Protein AF-A0A0Q0B6E9-F1 (afdb_monomer_lite)

Secondary structure (DSSP, 8-state):
-PPPPGGGGSPPHHHHTT--HHHHHHHHHHHHHHHHHHHHHHHHHHHHHHHHHT-SS----HHHHHHHHHHHHHHHHHHHHHHHHHHHHHHHHHHHHHHHHHH--

Radius of gyration: 19.54 Å; chains: 1; bounding box: 45×26×57 Å

Structure (mmCIF, N/CA/C/O backbone):
data_AF-A0A0Q0B6E9-F1
#
_entry.id   AF-A0A0Q0B6E9-F1
#
loop_
_atom_site.group_PDB
_atom_site.id
_atom_site.type_symbol
_atom_site.label_atom_id
_atom_site.label_alt_id
_atom_site.label_comp_id
_atom_site.label_asym_id
_atom_site.label_entity_id
_atom_site.label_seq_id
_atom_site.pdbx_PDB_ins_code
_atom_site.Cartn_x
_atom_site.Cartn_y
_atom_site.Cartn_z
_atom_site.occupancy
_atom_site.B_iso_or_equiv
_atom_site.auth_seq_id
_atom_site.auth_comp_id
_atom_site.auth_asym_id
_atom_site.auth_atom_id
_atom_site.pdbx_PDB_model_num
ATOM 1 N N . MET A 1 1 ? -15.429 -16.776 -14.282 1.00 62.03 1 MET A N 1
ATOM 2 C CA . MET A 1 1 ? -14.690 -16.920 -13.007 1.00 62.03 1 MET A CA 1
ATOM 3 C C . MET A 1 1 ? -14.376 -15.514 -12.516 1.00 62.03 1 MET A C 1
ATOM 5 O O . MET A 1 1 ? -13.930 -14.721 -13.335 1.00 62.03 1 MET A O 1
ATOM 9 N N . LYS A 1 2 ? -14.700 -15.152 -11.268 1.00 82.06 2 LYS A N 1
ATOM 10 C CA . LYS A 1 2 ? -14.402 -13.808 -10.744 1.00 82.06 2 LYS A CA 1
ATOM 11 C C . LYS A 1 2 ? -12.917 -13.751 -10.375 1.00 82.06 2 LYS A C 1
ATOM 13 O O . LYS A 1 2 ? -12.482 -14.564 -9.566 1.00 82.06 2 LYS A O 1
ATOM 18 N N . VAL A 1 3 ? -12.165 -12.832 -10.973 1.00 84.88 3 VAL A N 1
ATOM 19 C CA . VAL A 1 3 ? -10.792 -12.515 -10.550 1.00 84.88 3 VAL A CA 1
ATOM 20 C C . VAL A 1 3 ? -10.891 -11.470 -9.444 1.00 84.88 3 VAL A C 1
ATOM 22 O O . VAL A 1 3 ? -11.673 -10.529 -9.567 1.00 84.88 3 VAL A O 1
ATOM 25 N N . MET A 1 4 ? -10.174 -11.688 -8.344 1.00 86.31 4 MET A N 1
ATOM 26 C CA . MET A 1 4 ? -10.097 -10.726 -7.246 1.00 86.31 4 MET A CA 1
ATOM 27 C C . MET A 1 4 ? -8.909 -9.797 -7.474 1.00 86.31 4 MET A C 1
ATOM 29 O O . MET A 1 4 ? -7.833 -10.255 -7.859 1.00 86.31 4 MET A O 1
ATOM 33 N N . ASN A 1 5 ? -9.106 -8.513 -7.203 1.00 87.00 5 ASN A N 1
ATOM 34 C CA . ASN A 1 5 ? -8.052 -7.509 -7.203 1.00 87.00 5 ASN A CA 1
ATOM 35 C C . ASN A 1 5 ? -7.442 -7.400 -5.799 1.00 87.00 5 ASN A C 1
ATOM 37 O O . ASN A 1 5 ? -8.026 -7.847 -4.814 1.00 87.00 5 ASN A O 1
ATOM 41 N N . TRP A 1 6 ? -6.283 -6.754 -5.675 1.00 87.25 6 TRP A N 1
ATOM 42 C CA . TRP A 1 6 ? -5.608 -6.589 -4.381 1.00 87.25 6 TRP A CA 1
ATOM 43 C C . TRP A 1 6 ? -6.485 -5.922 -3.315 1.00 87.25 6 TRP A C 1
ATOM 45 O O . TRP A 1 6 ? -6.484 -6.354 -2.166 1.00 87.25 6 TRP A O 1
ATOM 55 N N . CYS A 1 7 ? -7.290 -4.928 -3.697 1.00 89.81 7 CYS A N 1
ATOM 56 C CA . CYS A 1 7 ? -8.207 -4.260 -2.773 1.00 89.81 7 CYS A CA 1
ATOM 57 C C . CYS A 1 7 ? -9.331 -5.178 -2.266 1.00 89.81 7 CYS A C 1
ATOM 59 O O . CYS A 1 7 ? -9.826 -4.961 -1.164 1.00 89.81 7 CYS A O 1
ATOM 61 N N . ASP A 1 8 ? -9.710 -6.221 -3.016 1.00 90.00 8 ASP A N 1
ATOM 62 C CA . ASP A 1 8 ? -10.716 -7.197 -2.571 1.00 90.00 8 ASP A CA 1
ATOM 63 C C . ASP A 1 8 ? -10.206 -8.078 -1.416 1.00 90.00 8 ASP A C 1
ATOM 65 O O . ASP A 1 8 ? -11.003 -8.724 -0.735 1.00 90.00 8 ASP A O 1
ATOM 69 N N . LEU A 1 9 ? -8.885 -8.120 -1.202 1.00 90.06 9 LEU A N 1
ATOM 70 C CA . LEU A 1 9 ? -8.239 -8.863 -0.116 1.00 90.06 9 LEU A CA 1
ATOM 71 C C . LEU A 1 9 ? -8.160 -8.063 1.190 1.00 90.06 9 LEU A C 1
ATOM 73 O O . LEU A 1 9 ? -7.749 -8.609 2.214 1.00 90.06 9 LEU A O 1
ATOM 77 N N . LEU A 1 10 ? -8.517 -6.778 1.164 1.00 93.62 10 LEU A N 1
ATOM 78 C CA . LEU A 1 10 ? -8.495 -5.932 2.350 1.00 93.62 10 LEU A CA 1
ATOM 79 C C . LEU A 1 10 ? -9.682 -6.241 3.267 1.00 93.62 10 LEU A C 1
ATOM 81 O O . LEU A 1 10 ? -10.766 -6.631 2.823 1.00 93.62 10 LEU A O 1
ATOM 85 N N . ILE A 1 11 ? -9.471 -6.037 4.568 1.00 93.19 11 ILE A N 1
ATOM 86 C CA . ILE A 1 11 ? -10.537 -6.147 5.564 1.00 93.19 11 ILE A CA 1
ATOM 87 C C . ILE A 1 11 ? -11.663 -5.155 5.242 1.00 93.19 11 ILE A C 1
ATOM 89 O O . ILE A 1 11 ? -11.425 -4.011 4.851 1.00 93.19 11 ILE A O 1
ATOM 93 N N . LYS A 1 12 ? -12.91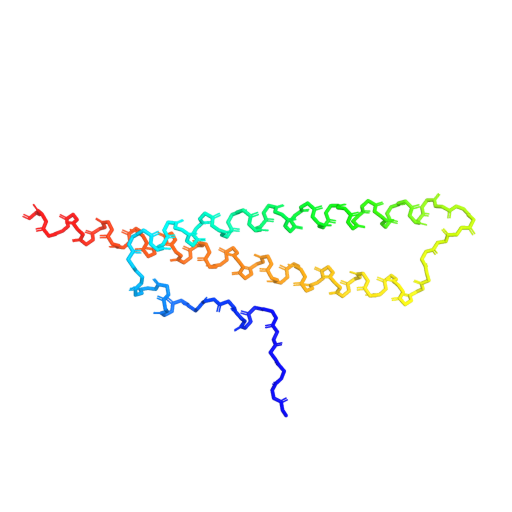0 -5.606 5.388 1.00 93.44 12 LYS A N 1
ATOM 94 C CA . LYS A 1 12 ? -14.093 -4.810 5.056 1.00 93.44 12 LYS A CA 1
ATOM 95 C C . LYS A 1 12 ? -14.528 -3.956 6.238 1.00 93.44 12 LYS A C 1
ATOM 97 O O . LYS A 1 12 ? -14.396 -4.358 7.391 1.00 93.44 12 LYS A O 1
ATOM 102 N N . ARG A 1 13 ? -15.183 -2.832 5.940 1.00 91.50 13 ARG A N 1
ATOM 103 C CA . ARG A 1 13 ? -15.749 -1.909 6.938 1.00 91.50 13 ARG A CA 1
ATOM 104 C C . ARG A 1 13 ? -16.595 -2.595 8.007 1.00 91.50 13 ARG A C 1
ATOM 106 O O . ARG A 1 13 ? -16.509 -2.259 9.183 1.00 91.50 13 ARG A O 1
ATOM 113 N N . GLU A 1 14 ? -17.431 -3.537 7.584 1.00 93.19 14 GLU A N 1
ATOM 114 C CA . GLU A 1 14 ? -18.341 -4.275 8.465 1.00 93.19 14 GLU A CA 1
ATOM 115 C C . GLU A 1 14 ? -17.599 -5.132 9.492 1.00 93.19 14 GLU A C 1
ATOM 117 O O . GLU A 1 14 ? -18.115 -5.357 10.587 1.00 93.19 14 GLU A O 1
ATOM 122 N N . ASP A 1 15 ? -16.403 -5.600 9.142 1.00 94.88 15 ASP A N 1
ATOM 123 C CA . ASP A 1 15 ? -15.559 -6.401 10.019 1.00 94.88 15 ASP A CA 1
ATOM 124 C C . ASP A 1 15 ? -14.728 -5.494 10.930 1.00 94.88 15 ASP A C 1
ATOM 126 O O . ASP A 1 15 ? -14.683 -5.740 12.133 1.00 94.88 15 ASP A O 1
ATOM 130 N N . ILE A 1 16 ? -14.199 -4.380 10.403 1.00 95.06 16 ILE A N 1
ATOM 131 C CA . ILE A 1 16 ? -13.526 -3.332 11.196 1.00 95.06 16 ILE A CA 1
ATOM 132 C C . ILE A 1 16 ? -14.443 -2.825 12.319 1.00 95.06 16 ILE A C 1
ATOM 134 O O . ILE A 1 16 ? -14.026 -2.717 13.467 1.00 95.06 16 ILE A O 1
ATOM 138 N N . ALA A 1 17 ? -15.722 -2.575 12.026 1.00 93.38 17 ALA A N 1
ATOM 139 C CA . ALA A 1 17 ? -16.681 -2.052 13.002 1.00 93.38 17 ALA A CA 1
ATOM 140 C C . ALA A 1 17 ? -16.951 -2.986 14.202 1.00 93.38 17 ALA A C 1
ATOM 142 O O . ALA A 1 17 ? -17.543 -2.550 15.191 1.00 93.38 17 ALA A O 1
ATOM 143 N N . LYS A 1 18 ? -16.563 -4.265 14.108 1.00 94.75 18 LYS A N 1
ATOM 144 C CA . LYS A 1 18 ? -16.739 -5.278 15.161 1.00 94.75 18 LYS A CA 1
ATOM 145 C C . LYS A 1 18 ? -15.462 -5.524 15.971 1.00 94.75 18 LYS A C 1
ATOM 147 O O . LYS A 1 18 ? -15.515 -6.297 16.924 1.00 94.75 18 LYS A O 1
ATOM 152 N N . MET A 1 19 ? -14.338 -4.920 15.585 1.00 95.81 19 MET A N 1
ATOM 153 C CA . MET A 1 19 ? -13.052 -5.109 16.254 1.00 95.81 19 MET A CA 1
ATOM 154 C C . MET A 1 19 ? -13.015 -4.396 17.611 1.00 95.81 19 MET A C 1
ATOM 156 O O . MET A 1 19 ? -13.665 -3.369 17.815 1.00 95.81 19 MET A O 1
ATOM 160 N N . ASP A 1 20 ? -12.242 -4.954 18.541 1.00 95.81 20 ASP A N 1
ATOM 161 C CA . ASP A 1 20 ? -11.894 -4.297 19.799 1.00 95.81 20 ASP A CA 1
ATOM 162 C C . ASP A 1 20 ? -10.855 -3.176 19.590 1.00 95.81 20 ASP A C 1
ATOM 164 O O . ASP A 1 20 ? -10.294 -3.010 18.505 1.00 95.81 20 ASP A O 1
ATOM 168 N N . ALA A 1 21 ? -10.612 -2.384 20.637 1.00 93.88 21 ALA A N 1
ATOM 169 C CA . ALA A 1 21 ? -9.732 -1.220 20.563 1.00 93.88 21 ALA A CA 1
ATOM 170 C C . ALA A 1 21 ? -8.272 -1.574 20.227 1.00 93.88 21 ALA A C 1
ATOM 172 O O . ALA A 1 21 ? -7.657 -0.856 19.440 1.00 93.88 21 ALA A O 1
ATOM 173 N N . ASP A 1 22 ? -7.739 -2.672 20.769 1.00 95.38 22 ASP A N 1
ATOM 174 C CA . ASP A 1 22 ? -6.349 -3.084 20.538 1.00 95.38 22 ASP A CA 1
ATOM 175 C C . ASP A 1 22 ? -6.174 -3.560 19.090 1.00 95.38 22 ASP A C 1
ATOM 177 O O . ASP A 1 22 ? -5.209 -3.212 18.410 1.00 95.38 22 ASP A O 1
ATOM 181 N N . SER A 1 23 ? -7.159 -4.300 18.580 1.00 96.50 23 SER A N 1
ATOM 182 C CA . SER A 1 23 ? -7.214 -4.720 17.182 1.00 96.50 23 SER A CA 1
ATOM 183 C C . SER A 1 23 ? -7.288 -3.529 16.216 1.00 96.50 23 SER A C 1
ATOM 185 O O . SER A 1 23 ? -6.619 -3.533 15.182 1.00 96.50 23 SER A O 1
ATOM 187 N N . LEU A 1 24 ? -8.073 -2.495 16.536 1.00 95.50 24 LEU A N 1
ATOM 188 C CA . LEU A 1 24 ? -8.181 -1.282 15.713 1.00 95.50 24 LEU A CA 1
ATOM 189 C C . LEU A 1 24 ? -6.883 -0.462 15.699 1.00 95.50 24 LEU A C 1
ATOM 191 O O . LEU A 1 24 ? -6.488 0.045 14.644 1.00 95.50 24 LEU A O 1
ATOM 195 N N . ASP A 1 25 ? -6.203 -0.360 16.841 1.00 94.44 25 ASP A N 1
ATOM 196 C CA . ASP A 1 25 ? -4.894 0.292 16.949 1.00 94.44 25 ASP A CA 1
ATOM 197 C C . ASP A 1 25 ? -3.828 -0.459 16.135 1.00 94.44 25 ASP A C 1
ATOM 199 O O . ASP A 1 25 ? -3.082 0.138 15.350 1.00 94.44 25 ASP A O 1
ATOM 203 N N . ALA A 1 26 ? -3.833 -1.794 16.221 1.00 96.00 26 ALA A N 1
ATOM 204 C CA . ALA A 1 26 ? -2.954 -2.651 15.435 1.00 96.00 26 ALA A CA 1
ATOM 205 C C . ALA A 1 26 ? -3.204 -2.517 13.923 1.00 96.00 26 ALA A C 1
ATOM 207 O O . ALA A 1 26 ? -2.245 -2.449 13.150 1.00 96.00 26 ALA A O 1
ATOM 208 N N . VAL A 1 27 ? -4.470 -2.446 13.487 1.00 95.88 27 VAL A N 1
ATOM 209 C CA . VAL A 1 27 ? -4.823 -2.210 12.075 1.00 95.88 27 VAL A CA 1
ATOM 210 C C . VAL A 1 27 ? -4.299 -0.857 11.610 1.00 95.88 27 VAL A C 1
ATOM 212 O O . VAL A 1 27 ? -3.630 -0.808 10.581 1.00 95.88 27 VAL A O 1
ATOM 215 N N . THR A 1 28 ? -4.542 0.207 12.378 1.00 94.31 28 THR A N 1
ATOM 216 C CA . THR A 1 28 ? -4.092 1.570 12.046 1.00 94.31 28 THR A CA 1
ATOM 217 C C . THR A 1 28 ? -2.570 1.612 11.883 1.00 94.31 28 THR A C 1
ATOM 219 O O . THR A 1 28 ? -2.060 1.981 10.821 1.00 94.31 28 THR A O 1
ATOM 222 N N . SER A 1 29 ? -1.842 1.092 12.875 1.00 94.38 29 SER A N 1
ATOM 223 C CA . SER A 1 29 ? -0.376 1.009 12.859 1.00 94.38 29 SER A CA 1
ATOM 224 C C . SER A 1 29 ? 0.152 0.189 11.676 1.00 94.38 29 SER A C 1
ATOM 226 O O . SER A 1 29 ? 1.123 0.567 11.012 1.00 94.38 29 SER A O 1
ATOM 228 N N . ALA A 1 30 ? -0.494 -0.942 11.373 1.00 96.00 30 ALA A N 1
ATOM 229 C CA . ALA A 1 30 ? -0.124 -1.769 10.234 1.00 96.00 30 ALA A CA 1
ATOM 230 C C . ALA A 1 30 ? -0.352 -1.026 8.912 1.00 96.00 30 ALA A C 1
ATOM 232 O O . ALA A 1 30 ? 0.537 -1.027 8.060 1.00 96.00 30 ALA A O 1
ATOM 233 N N . THR A 1 31 ? -1.500 -0.368 8.732 1.00 95.38 31 THR A N 1
ATOM 234 C CA . THR A 1 31 ? -1.800 0.378 7.504 1.00 95.38 31 THR A CA 1
ATOM 235 C C . THR A 1 31 ? -0.808 1.512 7.261 1.00 95.38 31 THR A C 1
ATOM 237 O O . THR A 1 31 ? -0.273 1.596 6.158 1.00 95.38 31 THR A O 1
ATOM 240 N N . GLU A 1 32 ? -0.451 2.302 8.277 1.00 93.44 32 GLU A N 1
ATOM 241 C CA . GLU A 1 32 ? 0.537 3.386 8.154 1.00 93.44 32 GLU A CA 1
ATOM 242 C C . GLU A 1 32 ? 1.934 2.866 7.774 1.00 93.44 32 GLU A C 1
ATOM 244 O O . GLU A 1 32 ? 2.586 3.378 6.855 1.00 93.44 32 GLU A O 1
ATOM 249 N N . SER A 1 33 ? 2.385 1.795 8.437 1.00 95.75 33 SER A N 1
ATOM 250 C CA . SER A 1 33 ? 3.675 1.160 8.147 1.00 95.75 33 SER A CA 1
ATOM 251 C C . SER A 1 33 ? 3.735 0.612 6.715 1.00 95.75 33 SER A C 1
ATOM 253 O O . SER A 1 33 ? 4.728 0.797 5.998 1.00 95.75 33 SER A O 1
ATOM 255 N N . ARG A 1 34 ? 2.657 -0.041 6.259 1.00 95.38 34 ARG A N 1
ATOM 256 C CA . ARG A 1 34 ? 2.570 -0.589 4.898 1.00 95.38 34 ARG A CA 1
ATOM 257 C C . ARG A 1 34 ? 2.464 0.509 3.846 1.00 95.38 34 ARG A C 1
ATOM 259 O O . ARG A 1 34 ? 3.160 0.407 2.839 1.00 95.38 34 ARG A O 1
ATOM 266 N N . LEU A 1 35 ? 1.692 1.567 4.090 1.00 96.25 35 LEU A N 1
ATOM 267 C CA . LEU A 1 35 ? 1.611 2.735 3.208 1.00 96.25 35 LEU A CA 1
ATOM 268 C C . LEU A 1 35 ? 2.981 3.383 3.010 1.00 96.25 35 LEU A C 1
ATOM 270 O O . LEU A 1 35 ? 3.393 3.616 1.876 1.00 96.25 35 LEU A O 1
ATOM 274 N N . THR A 1 36 ? 3.722 3.585 4.100 1.00 95.88 36 THR A N 1
ATOM 275 C CA . THR A 1 36 ? 5.085 4.134 4.053 1.00 95.88 36 THR A CA 1
ATOM 276 C C . THR A 1 36 ? 6.017 3.242 3.229 1.00 95.88 36 THR A C 1
ATOM 278 O O . THR A 1 36 ? 6.753 3.719 2.366 1.00 95.88 36 THR A O 1
ATOM 281 N N . THR A 1 37 ? 5.949 1.925 3.443 1.00 96.56 37 THR A N 1
ATOM 282 C CA . THR A 1 37 ? 6.757 0.951 2.691 1.00 96.56 37 THR A C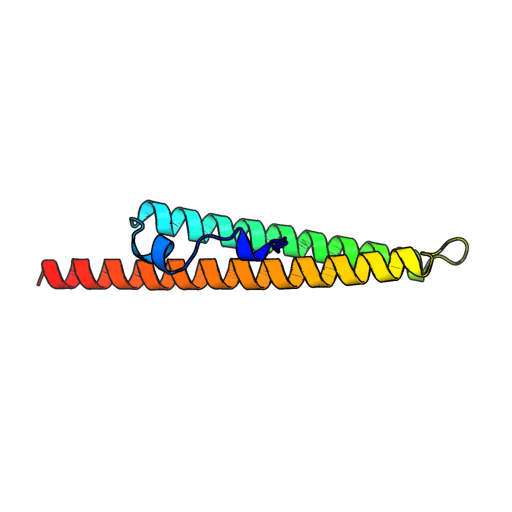A 1
ATOM 283 C C . THR A 1 37 ? 6.437 0.984 1.193 1.00 96.56 37 THR A C 1
ATOM 285 O O . THR A 1 37 ? 7.350 1.002 0.367 1.00 96.56 37 THR A O 1
ATOM 288 N N . LEU A 1 38 ? 5.151 1.026 0.829 1.00 96.31 38 LEU A N 1
ATOM 289 C CA . LEU A 1 38 ? 4.716 1.112 -0.566 1.00 96.31 38 LEU A CA 1
ATOM 290 C C . LEU A 1 38 ? 5.146 2.432 -1.211 1.00 96.31 38 LEU A C 1
ATOM 292 O O . LEU A 1 38 ? 5.622 2.414 -2.342 1.00 96.31 38 LEU A O 1
ATOM 296 N N . ALA A 1 39 ? 5.069 3.552 -0.487 1.00 95.81 39 ALA A N 1
ATOM 297 C CA . ALA A 1 39 ? 5.538 4.847 -0.974 1.00 95.81 39 ALA A CA 1
ATOM 298 C C . ALA A 1 39 ? 7.044 4.833 -1.294 1.00 95.81 39 ALA A C 1
ATOM 300 O O . ALA A 1 39 ? 7.457 5.332 -2.343 1.00 95.81 39 ALA A O 1
ATOM 301 N N . PHE A 1 40 ? 7.869 4.200 -0.451 1.00 96.81 40 PHE A N 1
ATOM 302 C CA . PHE A 1 40 ? 9.287 3.996 -0.768 1.00 96.81 40 PHE A CA 1
ATOM 303 C C . PHE A 1 40 ? 9.493 3.085 -1.981 1.00 96.81 40 PHE A C 1
ATOM 305 O O . PHE A 1 40 ? 10.365 3.364 -2.802 1.00 96.81 40 PHE A O 1
ATOM 312 N N . GLY A 1 41 ? 8.671 2.046 -2.137 1.00 95.44 41 GLY A N 1
ATOM 313 C CA . GLY A 1 41 ? 8.667 1.204 -3.335 1.00 95.44 41 GLY A CA 1
ATOM 314 C C . GLY A 1 41 ? 8.370 1.998 -4.611 1.00 95.44 41 GLY A C 1
ATOM 315 O O . GLY A 1 41 ? 9.126 1.906 -5.576 1.00 95.44 41 GLY A O 1
ATOM 316 N N . VAL A 1 42 ? 7.326 2.836 -4.600 1.00 96.44 42 VAL A N 1
ATOM 317 C CA . VAL A 1 42 ? 6.969 3.730 -5.719 1.00 96.44 42 VAL A CA 1
ATOM 318 C C . VAL A 1 42 ? 8.107 4.700 -6.035 1.00 96.44 42 VAL A C 1
ATOM 320 O O . VAL A 1 42 ? 8.453 4.877 -7.201 1.00 96.44 42 VAL A O 1
ATOM 323 N N . SER A 1 43 ? 8.736 5.282 -5.011 1.00 95.50 43 SER A N 1
ATOM 324 C CA . SER A 1 43 ? 9.911 6.144 -5.185 1.00 95.50 43 SER A CA 1
ATOM 325 C C . SER A 1 43 ? 11.076 5.397 -5.849 1.00 95.50 43 SER A C 1
ATOM 327 O O . SER A 1 43 ? 11.663 5.888 -6.814 1.00 95.50 43 SER A O 1
ATOM 329 N N . GLY A 1 44 ? 11.365 4.170 -5.403 1.00 95.44 44 GLY A N 1
ATOM 330 C CA . GLY A 1 44 ? 12.385 3.310 -6.007 1.00 95.44 44 GLY A CA 1
ATOM 331 C C . GLY A 1 44 ? 12.097 2.986 -7.475 1.00 95.44 44 GLY A C 1
ATOM 332 O O . GLY A 1 44 ? 12.997 3.092 -8.307 1.00 95.44 44 GLY A O 1
ATOM 333 N N . LEU A 1 45 ? 10.843 2.665 -7.814 1.00 94.25 45 LEU A N 1
ATOM 334 C CA . LEU A 1 45 ? 10.411 2.461 -9.202 1.00 94.25 45 LEU A CA 1
ATOM 335 C C . LEU A 1 45 ? 10.590 3.731 -10.043 1.00 94.25 45 LEU A C 1
ATOM 337 O O . LEU A 1 45 ? 11.112 3.657 -11.152 1.00 94.25 45 LEU A O 1
ATOM 341 N N . GLY A 1 46 ? 10.223 4.898 -9.507 1.00 93.50 46 GLY A N 1
ATOM 342 C CA . GLY A 1 46 ? 10.430 6.184 -10.174 1.00 93.50 46 GLY A CA 1
ATOM 343 C C . GLY A 1 46 ? 11.908 6.474 -10.450 1.00 93.50 46 GLY A C 1
ATOM 344 O O . GLY A 1 46 ? 12.260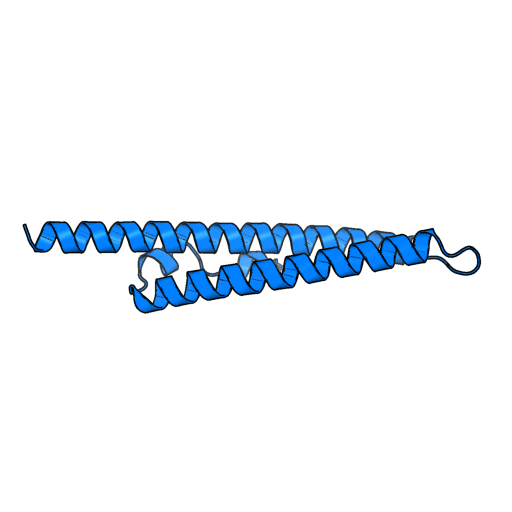 6.878 -11.556 1.00 93.50 46 GLY A O 1
ATOM 345 N N . ASN A 1 47 ? 12.788 6.198 -9.484 1.00 93.75 47 ASN A N 1
ATOM 346 C CA . ASN A 1 47 ? 14.230 6.343 -9.674 1.00 93.75 47 ASN A CA 1
ATOM 347 C C . ASN A 1 47 ? 14.768 5.380 -10.744 1.00 93.75 47 ASN A C 1
ATOM 349 O O . ASN A 1 47 ? 15.554 5.789 -11.592 1.00 93.75 47 ASN A O 1
ATOM 353 N N . LEU A 1 48 ? 14.317 4.120 -10.748 1.00 91.50 48 LEU A N 1
ATOM 354 C CA . LEU A 1 48 ? 14.692 3.150 -11.781 1.00 91.50 48 LEU A CA 1
ATOM 355 C C . LEU A 1 48 ? 14.267 3.613 -13.181 1.00 91.50 48 LEU A C 1
ATOM 357 O O . LEU A 1 48 ? 15.067 3.529 -14.111 1.00 91.50 48 LEU A O 1
ATOM 361 N N . LEU A 1 49 ? 13.047 4.143 -13.325 1.00 91.88 49 LEU A N 1
ATOM 362 C CA . LEU A 1 49 ? 12.569 4.715 -14.586 1.00 91.88 49 LEU A CA 1
ATOM 363 C C . LEU A 1 49 ? 13.419 5.908 -15.030 1.00 91.88 49 LEU A C 1
ATOM 365 O O . LEU A 1 49 ? 13.789 5.985 -16.198 1.00 91.88 49 LEU A O 1
ATOM 369 N N . ALA A 1 50 ? 13.761 6.812 -14.109 1.00 90.88 50 ALA A N 1
ATOM 370 C CA . ALA A 1 50 ? 14.613 7.959 -14.411 1.00 90.88 50 ALA A CA 1
ATOM 371 C C . ALA A 1 50 ? 16.008 7.514 -14.874 1.00 90.88 50 ALA A C 1
ATOM 373 O O . ALA A 1 50 ? 16.479 7.964 -15.916 1.00 90.88 50 ALA A O 1
ATOM 374 N N . CYS A 1 51 ? 16.637 6.575 -14.158 1.00 90.69 51 CYS A N 1
ATOM 375 C CA . CYS A 1 51 ? 17.927 6.012 -14.550 1.00 90.69 51 CYS A CA 1
ATOM 376 C C . CYS A 1 51 ? 17.867 5.338 -15.925 1.00 90.69 51 CYS A C 1
ATOM 378 O O . CYS A 1 51 ? 18.767 5.545 -16.732 1.00 90.69 51 CYS A O 1
ATOM 380 N N . ALA A 1 52 ? 16.820 4.558 -16.204 1.00 90.81 52 ALA A N 1
ATOM 381 C CA . ALA A 1 52 ? 16.668 3.893 -17.494 1.00 90.81 52 ALA A CA 1
ATOM 382 C C . ALA A 1 52 ? 16.411 4.880 -18.642 1.00 90.81 52 ALA A C 1
ATOM 384 O O . ALA A 1 52 ? 16.914 4.676 -19.740 1.00 90.81 52 ALA A O 1
ATOM 385 N N . ALA A 1 53 ? 15.660 5.955 -18.395 1.00 87.69 53 ALA A N 1
ATOM 386 C CA . ALA A 1 53 ? 15.415 7.002 -19.384 1.00 87.69 53 ALA A CA 1
ATOM 387 C C . ALA A 1 53 ? 16.661 7.860 -19.664 1.00 87.69 53 ALA A C 1
ATOM 389 O O . ALA A 1 53 ? 16.812 8.376 -20.766 1.00 87.69 53 ALA A O 1
ATOM 390 N N . SER A 1 54 ? 17.545 8.030 -18.675 1.00 88.25 54 SER A N 1
ATOM 391 C CA . SER A 1 54 ? 18.814 8.760 -18.815 1.00 88.25 54 SER A CA 1
ATOM 392 C C . SER A 1 54 ? 19.982 7.897 -19.309 1.00 88.25 54 SER A C 1
ATOM 394 O O . SER A 1 54 ? 21.094 8.404 -19.425 1.00 88.25 54 SER A O 1
ATOM 396 N N . ASN A 1 55 ? 19.768 6.606 -19.568 1.00 87.06 55 ASN A N 1
ATOM 397 C CA . ASN A 1 55 ? 20.805 5.713 -20.073 1.00 87.06 55 ASN A CA 1
ATOM 398 C C . ASN A 1 55 ? 20.841 5.770 -21.609 1.00 87.06 55 ASN A C 1
ATOM 400 O O . ASN A 1 55 ? 19.871 5.406 -22.271 1.00 87.06 55 ASN A O 1
ATOM 404 N N . GLU A 1 56 ? 21.961 6.234 -22.164 1.00 77.69 56 GLU A N 1
ATOM 405 C CA . GLU A 1 56 ? 22.140 6.444 -23.610 1.00 77.69 56 GLU A CA 1
ATOM 406 C C . GLU A 1 56 ? 22.405 5.141 -24.387 1.00 77.69 56 GLU A C 1
ATOM 408 O O . GLU A 1 56 ? 22.170 5.088 -25.593 1.00 77.69 56 GLU A O 1
ATOM 413 N N . ASP A 1 57 ? 22.839 4.079 -23.699 1.00 79.88 57 ASP A N 1
ATOM 414 C CA . ASP A 1 57 ? 23.228 2.806 -24.315 1.00 79.88 57 ASP A CA 1
ATOM 415 C C . ASP A 1 57 ? 22.125 1.741 -24.226 1.00 79.88 57 ASP A C 1
ATOM 417 O O . ASP A 1 57 ? 21.987 0.889 -25.107 1.00 79.88 57 ASP A O 1
ATOM 421 N N . THR A 1 58 ? 21.346 1.746 -23.138 1.00 72.00 58 THR A N 1
ATOM 422 C CA . THR A 1 58 ? 20.342 0.712 -22.834 1.00 72.00 58 THR A CA 1
ATOM 423 C C . THR A 1 58 ? 19.167 1.285 -22.036 1.00 72.00 58 THR A C 1
ATOM 425 O O . THR A 1 58 ? 19.322 1.688 -20.888 1.00 72.00 58 THR A O 1
ATOM 428 N N . GLY A 1 59 ? 17.972 1.285 -22.631 1.00 85.19 59 GLY A N 1
ATOM 429 C CA . GLY A 1 59 ? 16.728 1.719 -21.985 1.00 85.19 59 GLY A CA 1
ATOM 430 C C . GLY A 1 59 ? 15.773 0.565 -21.660 1.00 85.19 59 GLY A C 1
ATOM 431 O O . GLY A 1 59 ? 16.071 -0.609 -21.886 1.00 85.19 59 GLY A O 1
ATOM 432 N N . LEU A 1 60 ? 14.584 0.906 -21.156 1.00 87.25 60 LEU A N 1
ATOM 433 C CA . LEU A 1 60 ? 13.466 -0.037 -21.076 1.00 87.25 60 LEU A CA 1
ATOM 434 C C . LEU A 1 60 ? 12.780 -0.138 -22.440 1.00 87.25 60 LEU A C 1
ATOM 436 O O . LEU A 1 60 ? 12.537 0.875 -23.092 1.00 87.25 60 LEU A O 1
ATOM 440 N N . ASN A 1 61 ? 12.437 -1.357 -22.854 1.00 89.56 61 ASN A N 1
ATOM 441 C CA . ASN A 1 61 ? 11.567 -1.546 -24.012 1.00 89.56 61 ASN A CA 1
ATOM 442 C C . ASN A 1 61 ? 10.117 -1.140 -23.681 1.00 89.56 61 ASN A C 1
ATOM 444 O O . ASN A 1 61 ? 9.751 -0.984 -22.513 1.00 89.56 61 ASN A O 1
ATOM 448 N N . GLU A 1 62 ? 9.292 -0.980 -24.715 1.00 90.19 62 GLU A N 1
ATOM 449 C CA . GLU A 1 62 ? 7.907 -0.508 -24.575 1.00 90.19 62 GLU A CA 1
ATOM 450 C C . GLU A 1 62 ? 7.073 -1.397 -23.637 1.00 90.19 62 GLU A C 1
ATOM 452 O O . GLU A 1 62 ? 6.359 -0.882 -22.775 1.00 90.19 62 GLU A O 1
ATOM 457 N N . ASP A 1 63 ? 7.230 -2.721 -23.723 1.00 93.62 63 ASP A N 1
ATOM 458 C CA . ASP A 1 63 ? 6.527 -3.675 -22.858 1.00 93.62 63 ASP A CA 1
ATOM 459 C C . ASP A 1 63 ? 6.916 -3.516 -21.382 1.00 93.62 63 ASP A C 1
ATOM 461 O O . ASP A 1 63 ? 6.069 -3.572 -20.490 1.00 93.62 63 ASP A O 1
ATOM 465 N N . ALA A 1 64 ? 8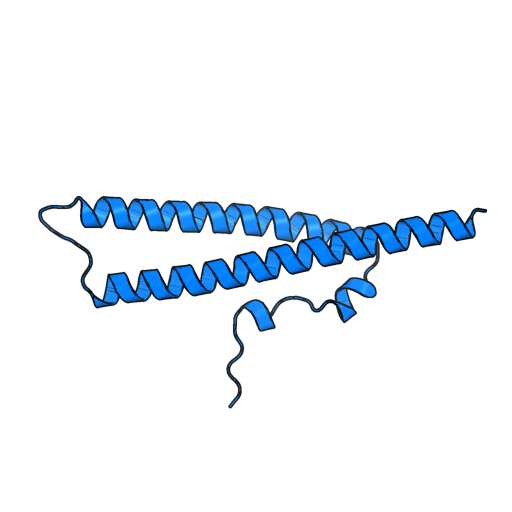.200 -3.297 -21.096 1.00 91.06 64 ALA A N 1
ATOM 466 C CA . ALA A 1 64 ? 8.689 -3.078 -19.742 1.00 91.06 64 ALA A CA 1
ATOM 467 C C . ALA A 1 64 ? 8.152 -1.761 -19.167 1.00 91.06 64 ALA A C 1
ATOM 469 O O . ALA A 1 64 ? 7.728 -1.735 -18.012 1.00 91.06 64 ALA A O 1
ATOM 470 N N . VAL A 1 65 ? 8.102 -0.695 -19.972 1.00 92.00 65 VAL A N 1
ATOM 471 C CA . VAL A 1 65 ? 7.494 0.584 -19.569 1.00 92.00 65 VAL A CA 1
ATOM 472 C C . VAL A 1 65 ? 6.006 0.402 -19.266 1.00 92.00 65 VAL A C 1
ATOM 474 O O . VAL A 1 65 ? 5.543 0.834 -18.208 1.00 92.00 65 VAL A O 1
ATOM 477 N N . ALA A 1 66 ? 5.266 -0.289 -20.136 1.00 93.38 66 ALA A N 1
ATOM 478 C CA . ALA A 1 66 ? 3.849 -0.574 -19.923 1.00 93.38 66 ALA A CA 1
ATOM 479 C C . ALA A 1 66 ? 3.616 -1.397 -18.644 1.00 93.38 66 ALA A C 1
ATOM 481 O O . ALA A 1 66 ? 2.752 -1.056 -17.837 1.00 93.38 66 ALA A O 1
ATOM 482 N N . ASN A 1 67 ? 4.427 -2.432 -18.406 1.00 94.50 67 ASN A N 1
ATOM 483 C CA . ASN A 1 67 ? 4.346 -3.260 -17.2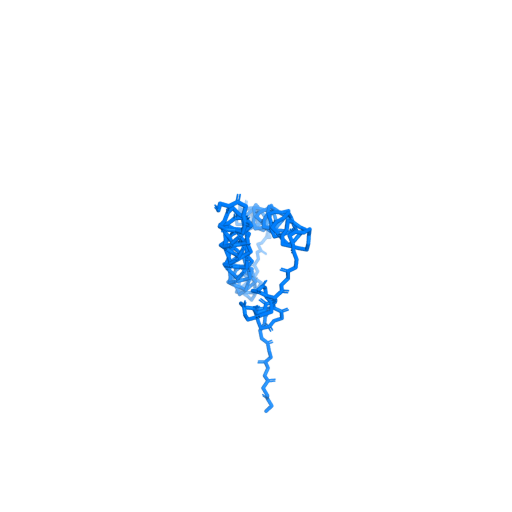00 1.00 94.50 67 ASN A CA 1
ATOM 484 C C . ASN A 1 67 ? 4.609 -2.463 -15.917 1.00 94.50 67 ASN A C 1
ATOM 486 O O . ASN A 1 67 ? 3.917 -2.672 -14.919 1.00 94.50 67 ASN A O 1
ATOM 490 N N . VAL A 1 68 ? 5.570 -1.532 -15.928 1.00 94.25 68 VAL A N 1
ATOM 491 C CA . VAL A 1 68 ? 5.787 -0.628 -14.788 1.00 94.25 68 VAL A CA 1
ATOM 492 C C . VAL A 1 68 ? 4.586 0.301 -14.598 1.00 94.25 68 VAL A C 1
ATOM 494 O O . VAL A 1 68 ? 4.155 0.492 -13.464 1.00 94.25 68 VAL A O 1
ATOM 497 N N . GLY A 1 69 ? 3.997 0.818 -15.680 1.00 94.81 69 GLY A N 1
ATOM 498 C CA . GLY A 1 69 ? 2.765 1.612 -15.623 1.00 94.81 69 GLY A CA 1
ATOM 499 C C . GLY A 1 69 ? 1.615 0.870 -14.934 1.00 94.81 69 GLY A C 1
ATOM 500 O O . GLY A 1 69 ? 1.056 1.372 -13.958 1.00 94.81 69 GLY A O 1
ATOM 501 N N . TRP A 1 70 ? 1.327 -0.362 -15.362 1.00 95.50 70 TRP A N 1
ATOM 502 C CA . TRP A 1 70 ? 0.298 -1.200 -14.734 1.00 95.50 70 TRP A CA 1
ATOM 503 C C . TRP A 1 70 ? 0.619 -1.538 -13.276 1.00 95.50 70 TRP A C 1
ATOM 505 O O . TRP A 1 70 ? -0.271 -1.558 -12.425 1.00 95.50 70 TRP A O 1
ATOM 515 N N . MET A 1 71 ? 1.894 -1.770 -12.954 1.00 94.56 71 MET A N 1
ATOM 516 C CA . MET A 1 71 ? 2.325 -1.999 -11.576 1.00 94.56 71 MET A CA 1
ATOM 517 C C . MET A 1 71 ? 2.065 -0.772 -10.692 1.00 94.56 71 MET A C 1
ATOM 519 O O . MET A 1 71 ? 1.543 -0.921 -9.588 1.00 94.56 71 MET A O 1
ATOM 523 N N . LEU A 1 72 ? 2.386 0.433 -11.174 1.00 96.31 72 LEU A N 1
ATOM 524 C CA . LEU A 1 72 ? 2.136 1.684 -10.455 1.00 96.31 72 LEU A CA 1
ATOM 525 C C . LEU A 1 72 ? 0.637 1.922 -10.230 1.00 96.31 72 LEU A C 1
ATOM 527 O O . LEU A 1 72 ? 0.253 2.323 -9.132 1.00 96.31 72 LEU A O 1
ATOM 531 N N . GLU A 1 73 ? -0.214 1.623 -11.214 1.00 95.12 73 GLU A N 1
ATOM 532 C CA . GLU A 1 73 ? -1.674 1.714 -11.069 1.00 95.12 73 GLU A CA 1
ATOM 533 C C . GLU A 1 73 ? -2.205 0.774 -9.975 1.00 95.12 73 GLU A C 1
ATOM 535 O O . GLU A 1 73 ? -2.993 1.180 -9.111 1.00 95.12 73 GLU A O 1
ATOM 540 N N . ILE A 1 74 ? -1.738 -0.478 -9.974 1.00 94.38 74 ILE A N 1
ATOM 541 C CA . ILE A 1 74 ? -2.119 -1.476 -8.971 1.00 94.38 74 ILE A CA 1
ATOM 542 C C . ILE A 1 74 ? -1.653 -1.052 -7.572 1.00 94.38 74 ILE A C 1
ATOM 544 O O . ILE A 1 74 ? -2.433 -1.132 -6.619 1.00 94.38 74 ILE A O 1
ATOM 548 N N . ILE A 1 75 ? -0.407 -0.583 -7.438 1.00 95.62 75 ILE A N 1
ATOM 549 C CA . ILE A 1 75 ? 0.135 -0.108 -6.158 1.00 95.62 75 ILE A CA 1
ATOM 550 C C . ILE A 1 75 ? -0.650 1.110 -5.669 1.00 95.62 75 ILE A C 1
ATOM 552 O O . ILE A 1 75 ? -1.043 1.137 -4.506 1.00 95.62 75 ILE A O 1
ATOM 556 N N . GLY A 1 76 ? -0.937 2.080 -6.541 1.00 95.94 76 GLY A N 1
ATOM 557 C CA . GLY A 1 76 ? -1.729 3.259 -6.191 1.00 95.94 76 GLY A CA 1
ATOM 558 C C . GLY A 1 76 ? -3.130 2.893 -5.699 1.00 95.94 76 GLY A C 1
ATOM 559 O O . GLY A 1 76 ? -3.576 3.388 -4.664 1.00 95.94 76 GLY A O 1
ATOM 560 N N . SER A 1 77 ? -3.791 1.952 -6.377 1.00 95.50 77 SER A N 1
ATOM 561 C CA . SER A 1 77 ? -5.097 1.434 -5.956 1.00 95.50 77 SER A CA 1
ATOM 562 C C . SER A 1 77 ? -5.032 0.752 -4.586 1.00 95.50 77 SER A C 1
ATOM 564 O O . SER A 1 77 ? -5.880 1.002 -3.728 1.00 95.50 77 SER A O 1
ATOM 566 N N . LEU A 1 78 ? -4.006 -0.074 -4.349 1.00 95.56 78 LEU A N 1
ATOM 567 C CA . LEU A 1 78 ? -3.793 -0.739 -3.062 1.00 95.56 78 LEU A CA 1
ATOM 568 C C . LEU A 1 78 ? -3.490 0.264 -1.940 1.00 95.56 78 LEU A C 1
ATOM 570 O O . LEU A 1 78 ? -4.028 0.120 -0.845 1.00 95.56 78 LEU A O 1
ATOM 574 N N . MET A 1 79 ? -2.674 1.289 -2.206 1.00 96.94 79 MET A N 1
ATOM 575 C CA . MET A 1 79 ? -2.402 2.370 -1.254 1.00 96.94 79 MET A CA 1
ATOM 576 C C . MET A 1 79 ? -3.696 3.100 -0.876 1.00 96.94 79 MET A C 1
ATOM 578 O O . MET A 1 79 ? -3.982 3.239 0.308 1.00 96.94 79 MET A O 1
ATOM 582 N N . GLY A 1 80 ? -4.536 3.471 -1.847 1.00 95.94 80 GLY A N 1
ATOM 583 C CA . GLY A 1 80 ? -5.848 4.063 -1.556 1.00 95.94 80 GLY A CA 1
ATOM 584 C C . GLY A 1 80 ? -6.760 3.133 -0.744 1.00 95.94 80 GLY A C 1
ATOM 585 O O . GLY A 1 80 ? -7.467 3.574 0.160 1.00 95.94 80 GLY A O 1
ATOM 586 N N . GLY A 1 81 ? -6.711 1.825 -1.011 1.00 96.06 81 GLY A N 1
ATOM 587 C CA . GLY A 1 81 ? -7.427 0.824 -0.220 1.00 96.06 81 GLY A CA 1
ATOM 588 C C . GLY A 1 81 ? -6.955 0.752 1.237 1.00 96.06 81 GLY A C 1
ATOM 589 O O . GLY A 1 81 ? -7.785 0.717 2.144 1.00 96.06 81 GLY A O 1
ATOM 590 N N . LEU A 1 82 ? -5.640 0.756 1.472 1.00 96.38 82 LEU A N 1
ATOM 591 C CA . LEU A 1 82 ? -5.051 0.742 2.816 1.00 96.38 82 LEU A CA 1
ATOM 592 C C . LEU A 1 82 ? -5.364 2.023 3.598 1.00 96.38 82 LEU A C 1
ATOM 594 O O . LEU A 1 82 ? -5.694 1.938 4.777 1.00 96.38 82 LEU A O 1
ATOM 598 N N . ASP A 1 83 ? -5.313 3.184 2.944 1.00 96.31 83 ASP A N 1
ATOM 599 C CA . ASP A 1 83 ? -5.681 4.476 3.538 1.00 96.31 83 ASP A CA 1
ATOM 600 C C . ASP A 1 83 ? -7.159 4.512 3.966 1.00 96.31 83 ASP A C 1
ATOM 602 O O . ASP A 1 83 ? -7.507 4.926 5.076 1.00 96.31 83 ASP A O 1
ATOM 606 N N . ASN A 1 84 ? -8.043 3.953 3.137 1.00 95.44 84 ASN A N 1
ATOM 607 C CA . ASN A 1 84 ? -9.452 3.796 3.478 1.00 95.44 84 ASN A CA 1
ATOM 608 C C . ASN A 1 84 ? -9.666 2.845 4.674 1.00 95.44 84 ASN A C 1
ATOM 610 O O . ASN A 1 84 ? -10.503 3.122 5.534 1.00 95.44 84 ASN A O 1
ATOM 614 N N . VAL A 1 85 ? -8.910 1.743 4.766 1.00 96.81 85 VAL A N 1
ATOM 615 C CA . VAL A 1 85 ? -8.941 0.849 5.942 1.00 96.81 85 VAL A CA 1
ATOM 616 C C . VAL A 1 85 ? -8.474 1.588 7.201 1.00 96.81 85 VAL A C 1
ATOM 618 O O . VAL A 1 85 ? -9.144 1.494 8.229 1.00 96.81 85 VAL A O 1
ATOM 621 N N . ALA A 1 86 ? -7.383 2.357 7.116 1.00 95.69 86 ALA A N 1
ATOM 622 C CA . ALA A 1 86 ? -6.861 3.159 8.226 1.00 95.69 86 ALA A CA 1
ATOM 623 C C . ALA A 1 86 ? -7.906 4.164 8.734 1.00 95.69 86 ALA A C 1
ATOM 625 O O . ALA A 1 86 ? -8.191 4.241 9.930 1.00 95.69 86 ALA A O 1
ATOM 626 N N . THR A 1 87 ? -8.547 4.877 7.805 1.00 95.56 87 THR A N 1
ATOM 627 C CA . THR A 1 87 ? -9.612 5.841 8.107 1.00 95.56 87 THR A CA 1
ATOM 628 C C . THR A 1 87 ? -10.779 5.167 8.831 1.00 95.56 87 THR A C 1
ATOM 630 O O . THR A 1 87 ? -11.225 5.634 9.877 1.00 95.56 87 THR A O 1
ATOM 633 N N . GLN A 1 88 ? -11.236 4.013 8.337 1.00 95.94 88 GLN A N 1
ATOM 634 C CA . GLN A 1 88 ? -12.335 3.273 8.960 1.00 95.94 88 GLN A CA 1
ATOM 635 C C . GLN A 1 88 ? -11.983 2.739 10.354 1.00 95.94 88 GLN A C 1
ATOM 637 O O . GLN A 1 88 ? -12.848 2.722 11.234 1.00 95.94 88 GLN A O 1
ATOM 642 N N . ALA A 1 89 ? -10.737 2.312 10.572 1.00 96.25 89 ALA A N 1
ATOM 643 C CA . ALA A 1 89 ? -10.273 1.870 11.883 1.00 96.25 89 ALA A CA 1
ATOM 644 C C . ALA A 1 89 ? -10.223 3.033 12.892 1.00 96.25 89 ALA A C 1
ATOM 646 O O . ALA A 1 89 ? -10.662 2.889 14.039 1.00 96.25 89 ALA A O 1
ATOM 647 N N . SER A 1 90 ? -9.779 4.212 12.447 1.00 94.50 90 SER A N 1
ATOM 648 C CA . SER A 1 90 ? -9.798 5.444 13.242 1.00 94.50 90 SER A CA 1
ATOM 649 C C . SER A 1 90 ? -11.228 5.850 13.631 1.00 94.50 90 SER A C 1
ATOM 651 O O . SER A 1 90 ? -11.521 6.051 14.815 1.00 94.50 90 SER A O 1
ATOM 653 N N . ASP A 1 91 ? -12.161 5.852 12.674 1.00 94.81 91 ASP A N 1
ATOM 654 C CA . ASP A 1 91 ? -13.581 6.147 12.915 1.00 94.81 91 ASP A CA 1
ATOM 655 C C . ASP A 1 91 ? -14.223 5.170 13.919 1.00 94.81 91 ASP A C 1
ATOM 657 O O . ASP A 1 91 ? -14.962 5.569 14.834 1.00 94.81 91 ASP A O 1
ATOM 661 N N . ALA A 1 92 ? -13.933 3.872 13.780 1.00 95.06 92 ALA A N 1
ATOM 662 C CA . ALA A 1 92 ? -14.410 2.843 14.702 1.00 95.06 92 ALA A CA 1
ATOM 663 C C . ALA A 1 92 ? -13.852 3.061 16.119 1.00 95.06 92 ALA A C 1
ATOM 665 O O . ALA A 1 92 ? -14.599 2.987 17.101 1.00 95.06 92 ALA A O 1
ATOM 666 N N . THR A 1 93 ? -12.577 3.444 16.229 1.00 94.56 93 THR A N 1
ATOM 667 C CA . THR A 1 93 ? -11.925 3.774 17.504 1.00 94.56 93 THR A CA 1
ATOM 668 C C . THR A 1 93 ? -12.597 4.967 18.187 1.00 94.56 93 THR A C 1
ATOM 670 O O . THR A 1 93 ? -12.881 4.926 19.388 1.00 94.56 93 THR A O 1
ATOM 673 N N . MET A 1 94 ? -12.909 6.032 17.439 1.00 93.00 94 MET A N 1
ATOM 674 C CA . MET A 1 94 ? -13.634 7.194 17.974 1.00 93.00 94 MET A CA 1
ATOM 675 C C . MET A 1 94 ? -15.042 6.823 18.457 1.00 93.00 94 MET A C 1
ATOM 677 O O . MET A 1 94 ? -15.503 7.307 19.500 1.00 93.00 94 MET A O 1
ATOM 681 N N . THR A 1 95 ? -15.711 5.925 17.733 1.00 93.56 95 THR A N 1
ATOM 682 C CA . THR A 1 95 ? -17.044 5.431 18.091 1.00 93.56 95 THR A CA 1
ATOM 683 C C . THR A 1 95 ? -17.017 4.650 19.407 1.00 93.56 95 THR A C 1
ATOM 685 O O . THR A 1 95 ? -17.874 4.878 20.265 1.00 93.56 95 THR A O 1
ATOM 688 N N .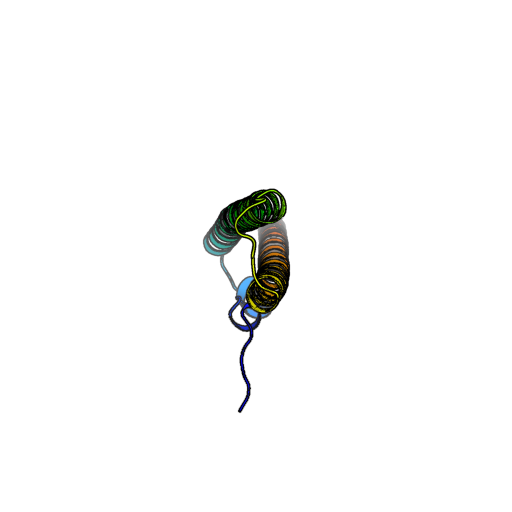 LEU A 1 96 ? -16.028 3.771 19.608 1.00 91.62 96 LEU A N 1
ATOM 689 C CA . LEU A 1 96 ? -15.855 3.032 20.866 1.00 91.62 96 LEU A CA 1
ATOM 690 C C . LEU A 1 96 ? -15.598 3.980 22.044 1.00 91.62 96 LEU A C 1
ATOM 692 O O . LEU A 1 96 ? -16.330 3.939 23.032 1.00 91.62 96 LEU A O 1
ATOM 696 N N . LYS A 1 97 ? -14.658 4.922 21.892 1.00 90.12 97 LYS A N 1
ATOM 697 C CA . LYS A 1 97 ? -14.343 5.921 22.929 1.00 90.12 97 LYS A CA 1
ATOM 698 C C . LYS A 1 97 ? -15.563 6.750 23.338 1.00 90.12 97 LYS A C 1
ATOM 700 O O . LYS A 1 97 ? -15.730 7.072 24.512 1.00 90.12 97 LYS A O 1
ATOM 705 N N . THR A 1 98 ? -16.423 7.100 22.383 1.00 91.69 98 THR A N 1
ATOM 706 C CA . THR A 1 98 ? -17.666 7.839 22.662 1.00 91.69 98 THR A CA 1
ATOM 707 C C . THR A 1 98 ? -18.668 6.986 23.441 1.00 91.69 98 THR A C 1
ATOM 709 O O . THR A 1 98 ? -19.271 7.470 24.400 1.00 91.69 98 THR A O 1
ATOM 712 N N . LYS A 1 99 ? -18.819 5.705 23.078 1.00 87.31 99 LYS A N 1
ATOM 713 C CA . LYS A 1 99 ? -19.703 4.767 23.786 1.00 87.31 99 LYS A CA 1
ATOM 714 C C . LYS A 1 99 ? -19.251 4.518 25.223 1.00 87.31 99 LYS A C 1
ATOM 716 O O . LYS A 1 99 ? -20.097 4.464 26.109 1.00 87.31 99 LYS A O 1
ATOM 721 N N . ASP A 1 100 ? -17.950 4.399 25.464 1.00 84.69 100 ASP A N 1
ATOM 722 C CA . ASP A 1 100 ? -17.427 4.169 26.813 1.00 84.69 100 ASP A CA 1
ATOM 723 C C . ASP A 1 100 ? -17.622 5.389 27.716 1.00 84.69 100 ASP A C 1
ATOM 725 O O . ASP A 1 100 ? -18.035 5.243 28.865 1.00 84.69 100 ASP A O 1
ATOM 729 N N . LYS A 1 101 ? -17.445 6.605 27.179 1.00 82.06 101 LYS A N 1
ATOM 730 C CA . LYS A 1 101 ? -17.769 7.844 27.903 1.00 82.06 101 LYS A CA 1
ATOM 731 C C . LYS A 1 101 ? -19.250 7.932 28.277 1.00 82.06 101 LYS A C 1
ATOM 733 O O . LYS A 1 101 ? -19.555 8.307 29.401 1.00 82.06 101 LYS A O 1
ATOM 738 N N . ALA A 1 102 ? -20.150 7.555 27.368 1.00 80.25 102 ALA A N 1
ATOM 739 C CA . ALA A 1 102 ? -21.594 7.578 27.614 1.00 80.25 102 ALA A CA 1
ATOM 740 C C . ALA A 1 102 ? -22.069 6.522 28.631 1.00 80.25 102 ALA A C 1
ATOM 742 O O . ALA A 1 102 ? -23.136 6.672 29.211 1.00 80.25 102 ALA A O 1
ATOM 743 N N . LYS A 1 103 ? -21.304 5.445 28.851 1.00 73.31 103 LYS A N 1
ATOM 744 C CA . LYS A 1 103 ? -21.598 4.442 29.892 1.00 73.31 103 LYS A CA 1
ATOM 745 C C . LYS A 1 103 ? -21.152 4.870 31.294 1.00 73.31 103 LYS A C 1
ATOM 747 O O . LYS A 1 103 ? -21.575 4.256 32.268 1.00 73.31 103 LYS A O 1
ATOM 752 N N . LEU A 1 104 ? -20.259 5.854 31.385 1.00 67.00 104 LEU A N 1
ATOM 753 C CA . LEU A 1 104 ? -19.686 6.361 32.636 1.00 67.00 104 LEU A CA 1
ATOM 754 C C . LEU A 1 104 ? -20.383 7.640 33.142 1.00 67.00 104 LEU A C 1
ATOM 756 O O . LEU A 1 104 ? -20.060 8.099 34.237 1.00 67.00 104 LEU A O 1
ATOM 760 N N . SER A 1 105 ? -21.295 8.213 32.348 1.00 61.50 105 SER A N 1
ATOM 761 C CA . SER A 1 105 ? -22.134 9.382 32.663 1.00 61.50 105 SER A CA 1
ATOM 762 C C . SER A 1 105 ? -23.536 8.973 33.090 1.00 61.50 105 SER A C 1
ATOM 764 O O . SER A 1 105 ? -24.064 9.598 34.032 1.00 61.50 105 SER A O 1
#

pLDDT: mean 91.55, std 6.88, range [61.5, 96.94]

Sequence (105 aa):
MKVMNWCDLLIKREDIAKMDADSLDAVTSATESRLTTLAFGVSGLGNLLACAASNEDTGLNEDAVANVGWMLEIIGSLMGGLDNVATQASDATMTLKTKDKAKLS

Organism: NCBI:txid129140

Foldseek 3Di:
DDDDALLNPDDDLVRLLPDDLVVLVVLLVVLVVVLVVLVVVVVVLVVVQVVQVPDPPHHDDPVRVVVSVVVVVSSVVNNVSSVVSNVSSVVSNVVVVVVVVVVVD